Protein AF-X5UMN0-F1 (afdb_monomer_lite)

Secondary structure (DSSP, 8-state):
-EEEEE--SSEEEEEEE-TT-SS-EEEEEESSHHHHHHHHHHHHTT-S--EEEEE--TTTTHHHHHHHHHTT-EEEEEPHHHHHHHHHHHHHHTT-GGGSPTTEEEETTEEEE-

Sequence (114 aa):
MLVAIDIAKVRNEVLIEASAHKRRRRLLVLNTRAEHDHLIEVLQAYGRPVVCAFEATGNYHRPIAWRLAEAGFEVRLVSSLALARTREALQQRHRDPRHYPHGVAFMDGQYLPM

Structure (mmCIF, N/CA/C/O backbone):
data_AF-X5UMN0-F1
#
_entry.id   AF-X5UMN0-F1
#
loop_
_atom_site.group_PDB
_atom_site.id
_atom_site.type_symbol
_at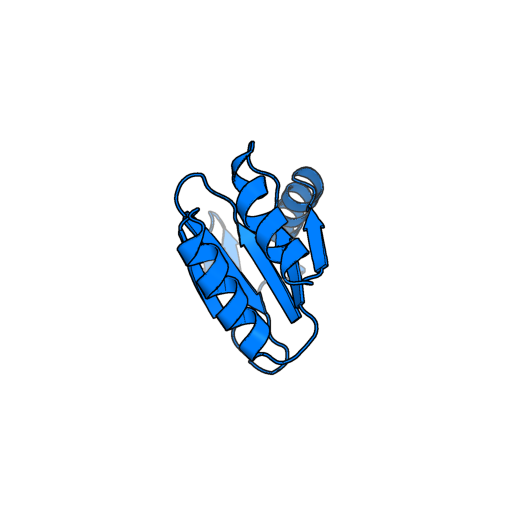om_site.label_atom_id
_atom_site.label_alt_id
_atom_site.label_comp_id
_atom_site.label_asym_id
_atom_site.label_entity_id
_atom_site.label_seq_id
_atom_site.pdbx_PDB_ins_code
_atom_site.Cartn_x
_atom_site.Cartn_y
_atom_site.Cartn_z
_atom_site.occupancy
_atom_site.B_iso_or_equiv
_atom_site.auth_seq_id
_atom_site.auth_comp_id
_atom_site.auth_asym_id
_atom_site.auth_atom_id
_atom_site.pdbx_PDB_model_num
ATOM 1 N N . MET A 1 1 ? -11.573 3.301 7.435 1.00 92.56 1 MET A N 1
ATOM 2 C CA . MET A 1 1 ? -10.731 2.080 7.444 1.00 92.56 1 MET A CA 1
ATOM 3 C C . MET A 1 1 ? -9.359 2.463 6.936 1.00 92.56 1 MET A C 1
ATOM 5 O O . MET A 1 1 ? -9.307 3.277 6.023 1.00 92.56 1 MET A O 1
ATOM 9 N N . LEU A 1 2 ? -8.285 1.934 7.520 1.00 95.56 2 LEU A N 1
ATOM 10 C CA . LEU A 1 2 ? -6.923 2.275 7.101 1.00 95.56 2 LEU A CA 1
ATOM 11 C C . LEU A 1 2 ? -6.303 1.106 6.345 1.00 95.56 2 LEU A C 1
ATOM 13 O O . LEU A 1 2 ? -6.446 -0.048 6.750 1.00 95.56 2 LEU A O 1
ATOM 17 N N . VAL A 1 3 ? -5.613 1.413 5.254 1.00 96.88 3 VAL A N 1
ATOM 18 C CA . VAL A 1 3 ? -4.879 0.440 4.448 1.00 96.88 3 VAL A CA 1
ATOM 19 C C . VAL A 1 3 ? -3.464 0.960 4.275 1.00 96.88 3 VAL A C 1
ATOM 21 O O . VAL A 1 3 ? -3.272 2.051 3.748 1.00 96.88 3 VAL A O 1
ATOM 24 N N . ALA A 1 4 ? -2.478 0.195 4.728 1.00 96.06 4 ALA A N 1
ATOM 25 C CA . ALA A 1 4 ? -1.072 0.478 4.474 1.00 96.06 4 ALA A CA 1
ATOM 26 C C . ALA A 1 4 ? -0.583 -0.412 3.331 1.00 96.06 4 ALA A C 1
ATOM 28 O O . ALA A 1 4 ? -0.861 -1.612 3.334 1.00 96.06 4 ALA A O 1
ATOM 29 N N . ILE A 1 5 ? 0.128 0.169 2.370 1.00 96.38 5 ILE A N 1
ATOM 30 C CA . ILE A 1 5 ? 0.681 -0.557 1.227 1.00 96.38 5 ILE A CA 1
ATOM 31 C C . ILE A 1 5 ? 2.190 -0.332 1.202 1.00 96.38 5 ILE A C 1
ATOM 33 O O . ILE A 1 5 ? 2.652 0.800 1.056 1.00 96.38 5 ILE A O 1
ATOM 37 N N . ASP A 1 6 ? 2.946 -1.414 1.346 1.00 94.38 6 ASP A N 1
ATOM 38 C CA . ASP A 1 6 ? 4.380 -1.426 1.086 1.00 94.38 6 ASP A CA 1
ATOM 39 C C . ASP A 1 6 ? 4.606 -1.701 -0.402 1.00 94.38 6 ASP A C 1
ATOM 41 O O . ASP A 1 6 ? 4.199 -2.742 -0.931 1.00 94.38 6 ASP A O 1
ATOM 45 N N . ILE A 1 7 ? 5.181 -0.720 -1.095 1.00 95.38 7 ILE A N 1
ATOM 46 C CA . ILE A 1 7 ? 5.280 -0.719 -2.552 1.00 95.38 7 ILE A CA 1
ATOM 47 C C . ILE A 1 7 ? 6.563 -1.413 -2.984 1.00 95.38 7 ILE A C 1
ATOM 49 O O . ILE A 1 7 ? 7.665 -0.974 -2.644 1.00 95.38 7 ILE A O 1
ATOM 53 N N . ALA A 1 8 ? 6.427 -2.403 -3.865 1.00 94.38 8 ALA A N 1
ATOM 54 C CA . ALA A 1 8 ? 7.560 -3.001 -4.555 1.00 94.38 8 ALA A CA 1
ATOM 55 C C . ALA A 1 8 ? 7.319 -3.116 -6.063 1.00 94.38 8 ALA A C 1
ATOM 57 O O . ALA A 1 8 ? 6.223 -2.922 -6.588 1.00 94.38 8 ALA A O 1
ATOM 58 N N . LYS A 1 9 ? 8.386 -3.456 -6.791 1.00 95.50 9 LYS A N 1
ATOM 59 C CA . LYS A 1 9 ? 8.336 -3.579 -8.252 1.00 95.50 9 LYS A CA 1
ATOM 60 C C . LYS A 1 9 ? 7.333 -4.636 -8.721 1.00 95.50 9 LYS A C 1
ATOM 62 O O . LYS A 1 9 ? 6.615 -4.393 -9.681 1.00 95.50 9 LYS A O 1
ATOM 67 N N . VAL A 1 10 ? 7.322 -5.804 -8.077 1.00 96.62 10 VAL A N 1
ATOM 68 C CA . VAL A 1 10 ? 6.579 -6.987 -8.553 1.00 96.62 10 VAL A CA 1
ATOM 69 C C . VAL A 1 10 ? 5.308 -7.233 -7.748 1.00 96.62 10 VAL A C 1
ATOM 71 O O . VAL A 1 10 ? 4.277 -7.569 -8.322 1.00 96.62 10 VAL A O 1
ATOM 74 N N . ARG A 1 11 ? 5.377 -7.082 -6.424 1.00 96.75 11 ARG A N 1
ATOM 75 C CA . ARG A 1 11 ? 4.279 -7.379 -5.503 1.00 96.75 11 ARG A CA 1
ATOM 76 C C . ARG A 1 11 ? 4.283 -6.393 -4.347 1.00 96.75 11 ARG A C 1
ATOM 78 O O . ARG A 1 11 ? 5.332 -6.158 -3.760 1.00 96.75 11 ARG A O 1
ATOM 85 N N . ASN A 1 12 ? 3.123 -5.852 -4.035 1.00 96.88 12 ASN A N 1
ATOM 86 C CA . ASN A 1 12 ? 2.908 -4.947 -2.926 1.00 96.88 12 ASN A CA 1
ATOM 87 C C . ASN A 1 12 ? 2.391 -5.744 -1.727 1.00 96.88 12 ASN A C 1
ATOM 89 O O . ASN A 1 12 ? 1.518 -6.606 -1.883 1.00 96.88 12 ASN A O 1
ATOM 93 N N . GLU A 1 13 ? 2.904 -5.453 -0.535 1.00 97.12 13 GLU A N 1
ATOM 94 C CA . GLU A 1 13 ? 2.314 -5.973 0.698 1.00 97.12 13 GLU A CA 1
ATOM 95 C C . GLU A 1 13 ? 1.240 -5.008 1.182 1.00 97.12 13 GLU A C 1
ATOM 97 O O . GLU A 1 13 ? 1.494 -3.826 1.395 1.00 97.12 13 GLU A O 1
ATOM 102 N N . VAL A 1 14 ? 0.024 -5.509 1.367 1.00 97.12 14 VAL A N 1
ATOM 103 C CA . VAL A 1 14 ? -1.122 -4.708 1.793 1.00 97.12 14 VAL A CA 1
ATOM 104 C C . VAL A 1 14 ? -1.553 -5.150 3.181 1.00 97.12 14 VAL A C 1
ATOM 106 O O . VAL A 1 14 ? -1.818 -6.328 3.426 1.00 97.12 14 VAL A O 1
ATOM 109 N N . LEU A 1 15 ? -1.668 -4.192 4.092 1.00 96.50 15 LEU A N 1
ATOM 110 C CA . LEU A 1 15 ? -2.147 -4.385 5.451 1.00 96.50 15 LEU A CA 1
ATOM 111 C C . LEU A 1 15 ? -3.437 -3.593 5.654 1.00 96.50 15 LEU A C 1
ATOM 113 O O . LEU A 1 15 ? -3.441 -2.368 5.589 1.00 96.50 15 LEU A O 1
ATOM 117 N N . ILE A 1 16 ? -4.527 -4.297 5.942 1.00 95.62 16 ILE A N 1
ATOM 118 C CA . ILE A 1 16 ? -5.850 -3.713 6.154 1.00 95.62 16 ILE A CA 1
ATOM 119 C C . ILE A 1 16 ? -6.151 -3.689 7.650 1.00 95.62 16 ILE A C 1
ATOM 121 O O . ILE A 1 16 ? -6.176 -4.731 8.316 1.00 95.62 16 ILE A O 1
ATOM 125 N N . GLU A 1 17 ? -6.426 -2.494 8.165 1.00 93.94 17 GLU A N 1
ATOM 126 C CA . GLU A 1 17 ? -6.890 -2.254 9.524 1.00 93.94 17 GLU A CA 1
ATOM 127 C C . GLU A 1 17 ? -8.358 -1.812 9.518 1.00 93.94 17 GLU A C 1
ATOM 129 O O . GLU A 1 17 ? -8.727 -0.689 9.155 1.00 93.94 17 GLU A O 1
ATOM 134 N N . ALA A 1 18 ? -9.205 -2.747 9.937 1.00 86.94 18 ALA A N 1
ATOM 135 C CA . ALA A 1 18 ? -10.645 -2.617 10.050 1.00 86.94 18 ALA A CA 1
ATOM 136 C C . ALA A 1 18 ? -11.039 -2.559 11.530 1.00 86.94 18 ALA A C 1
ATOM 138 O O . ALA A 1 18 ? -10.798 -3.521 12.250 1.00 86.94 18 ALA A O 1
ATOM 139 N N . SER A 1 19 ? -11.723 -1.497 11.971 1.00 76.06 19 SER A N 1
ATOM 140 C CA . SER A 1 19 ? -12.200 -1.359 13.363 1.00 76.06 19 SER A CA 1
ATOM 141 C C . SER A 1 19 ? -13.098 -2.515 13.825 1.00 76.06 19 SER A C 1
ATOM 143 O O . SER A 1 19 ? -13.158 -2.823 15.009 1.00 76.06 19 SER A O 1
ATOM 145 N N . ALA A 1 20 ? -13.765 -3.186 12.884 1.00 72.62 20 ALA A N 1
ATOM 146 C CA . ALA A 1 20 ? -14.621 -4.339 13.146 1.00 72.62 20 ALA A CA 1
ATOM 147 C C . ALA A 1 20 ? -13.848 -5.630 13.484 1.00 72.62 20 ALA A C 1
ATOM 149 O O . ALA A 1 20 ? -14.466 -6.625 13.860 1.00 72.62 20 ALA A O 1
ATOM 150 N N . HIS A 1 21 ? -12.526 -5.680 13.287 1.00 71.19 21 HIS A N 1
ATOM 151 C CA . HIS A 1 21 ? -11.739 -6.905 13.430 1.00 71.19 21 HIS A CA 1
ATOM 152 C C . HIS A 1 21 ? -10.545 -6.677 14.355 1.00 71.19 21 HIS A C 1
ATOM 154 O O . HIS A 1 21 ? -9.751 -5.765 14.152 1.00 71.19 21 HIS A O 1
ATOM 160 N N . LYS A 1 22 ? -10.365 -7.565 15.342 1.00 69.50 22 LYS A N 1
ATOM 161 C CA . LYS A 1 22 ? -9.220 -7.506 16.269 1.00 69.50 22 LYS A CA 1
ATOM 162 C C . LYS A 1 22 ? -7.865 -7.711 15.582 1.00 69.50 22 LYS A C 1
ATOM 164 O O . LYS A 1 22 ? -6.842 -7.334 16.144 1.00 69.50 22 LYS A O 1
ATOM 169 N N . ARG A 1 23 ? -7.831 -8.328 14.395 1.00 80.75 23 ARG A N 1
ATOM 170 C CA . ARG A 1 23 ? -6.593 -8.647 13.674 1.00 80.75 23 ARG A CA 1
ATOM 171 C C . ARG A 1 23 ? -6.549 -7.936 12.328 1.00 80.75 23 ARG A C 1
ATOM 173 O O . ARG A 1 23 ? -7.509 -7.979 11.563 1.00 80.75 23 ARG A O 1
ATOM 180 N N . ARG A 1 24 ? -5.393 -7.342 12.030 1.00 89.31 24 ARG A N 1
ATOM 181 C CA . ARG A 1 24 ? -5.090 -6.775 10.712 1.00 89.31 24 ARG A CA 1
ATOM 182 C C . ARG A 1 24 ? -5.003 -7.890 9.669 1.00 89.31 24 ARG A C 1
ATOM 184 O O . ARG A 1 24 ? -4.344 -8.904 9.909 1.00 89.31 24 ARG A O 1
ATOM 191 N N . ARG A 1 25 ? -5.640 -7.698 8.514 1.00 93.38 25 ARG A N 1
ATOM 192 C CA . ARG A 1 25 ? -5.579 -8.638 7.383 1.00 93.38 25 ARG A CA 1
ATOM 193 C C . ARG A 1 25 ? -4.401 -8.264 6.486 1.00 93.38 25 ARG A C 1
ATOM 195 O O . ARG A 1 25 ? -4.244 -7.093 6.161 1.00 93.38 25 ARG A O 1
ATOM 202 N N . ARG A 1 26 ? -3.586 -9.246 6.095 1.00 95.56 26 ARG A N 1
ATOM 203 C CA . ARG A 1 26 ? -2.487 -9.070 5.133 1.00 95.56 26 ARG A CA 1
ATOM 204 C C . ARG A 1 26 ? -2.855 -9.683 3.790 1.00 95.56 26 ARG A C 1
ATOM 206 O O . ARG A 1 26 ? -3.457 -10.754 3.771 1.00 95.56 26 ARG A O 1
ATOM 213 N N . LEU A 1 27 ? -2.480 -9.014 2.708 1.00 96.44 27 LEU A N 1
ATOM 214 C CA . LEU A 1 27 ? -2.627 -9.474 1.330 1.00 96.44 27 LEU A CA 1
ATOM 215 C C . LEU A 1 27 ? -1.329 -9.193 0.569 1.00 96.44 27 LEU A C 1
ATOM 217 O O . LEU A 1 27 ? -0.647 -8.208 0.844 1.00 96.44 27 LEU A O 1
ATOM 221 N N . LEU A 1 28 ? -1.012 -10.049 -0.395 1.00 97.81 28 LEU A N 1
ATOM 222 C CA . LEU A 1 28 ? -0.014 -9.770 -1.423 1.00 97.81 28 LEU A CA 1
ATOM 223 C C . LEU A 1 28 ? -0.767 -9.436 -2.704 1.00 97.81 28 LEU A C 1
ATOM 225 O O . LEU A 1 28 ? -1.645 -10.195 -3.095 1.00 97.81 28 LEU A O 1
ATOM 229 N N . VAL A 1 29 ? -0.426 -8.312 -3.325 1.00 98.00 29 VAL A N 1
ATOM 230 C CA . VAL A 1 29 ? -1.080 -7.815 -4.542 1.00 98.00 29 VAL A CA 1
ATOM 231 C C . VAL A 1 29 ? -0.004 -7.632 -5.597 1.00 98.00 29 VAL A C 1
ATOM 233 O O . VAL A 1 29 ? 0.946 -6.883 -5.365 1.00 98.00 29 VAL A O 1
ATOM 236 N N . LEU A 1 30 ? -0.092 -8.317 -6.739 1.00 98.31 30 LEU A N 1
ATOM 237 C CA . LEU A 1 30 ? 0.898 -8.091 -7.800 1.00 98.31 30 LEU A CA 1
ATOM 238 C C . LEU A 1 30 ? 0.765 -6.668 -8.342 1.00 98.31 30 LEU A C 1
ATOM 240 O O . LEU A 1 30 ? -0.322 -6.097 -8.354 1.00 98.31 30 LEU A O 1
ATOM 244 N N . ASN A 1 31 ? 1.868 -6.100 -8.824 1.00 96.75 31 ASN A N 1
ATOM 245 C CA . ASN A 1 31 ? 1.864 -4.769 -9.427 1.00 96.75 31 ASN A CA 1
ATOM 246 C C . ASN A 1 31 ? 1.348 -4.826 -10.876 1.00 96.75 31 ASN A C 1
ATOM 248 O O . ASN A 1 31 ? 2.052 -4.503 -11.835 1.00 96.75 31 ASN A O 1
ATOM 252 N N . THR A 1 32 ? 0.124 -5.324 -11.036 1.00 98.06 32 THR A N 1
ATOM 253 C CA . THR A 1 32 ? -0.583 -5.481 -12.305 1.00 98.06 32 THR A CA 1
ATOM 254 C C . THR A 1 32 ? -1.988 -4.912 -12.165 1.00 98.06 32 THR A C 1
ATOM 256 O O . THR A 1 32 ? -2.552 -4.848 -11.075 1.00 98.06 32 THR A O 1
ATOM 259 N N . ARG A 1 33 ? -2.583 -4.495 -13.285 1.00 97.69 33 ARG A N 1
ATOM 260 C CA . ARG A 1 33 ? -3.928 -3.908 -13.281 1.00 97.69 33 ARG A CA 1
ATOM 261 C C . ARG A 1 33 ? -4.977 -4.853 -12.690 1.00 97.69 33 ARG A C 1
ATOM 263 O O . ARG A 1 33 ? -5.730 -4.422 -11.832 1.00 97.69 33 ARG A O 1
ATOM 270 N N . ALA A 1 34 ? -4.987 -6.117 -13.114 1.00 98.31 34 ALA A N 1
ATOM 271 C CA . ALA A 1 34 ? -5.969 -7.098 -12.651 1.00 98.31 34 ALA A CA 1
ATOM 272 C C . ALA A 1 34 ? -5.939 -7.268 -11.123 1.00 98.31 34 ALA A C 1
ATOM 274 O O . ALA A 1 34 ? -6.976 -7.255 -10.471 1.00 98.31 34 ALA A O 1
ATOM 275 N N . GLU A 1 35 ? -4.746 -7.327 -10.534 1.00 98.50 35 GLU A N 1
ATOM 276 C CA . GLU A 1 35 ? -4.599 -7.458 -9.082 1.00 98.50 35 GLU A CA 1
ATOM 277 C C . GLU A 1 35 ? -4.967 -6.169 -8.334 1.00 98.50 35 GLU A C 1
ATOM 279 O O . GLU A 1 35 ? -5.516 -6.225 -7.234 1.00 98.50 35 GLU A O 1
ATOM 284 N N . HIS A 1 36 ? -4.737 -4.994 -8.929 1.00 98.44 36 HIS A N 1
ATOM 285 C CA . HIS A 1 36 ? -5.251 -3.738 -8.376 1.00 98.44 36 HIS A CA 1
ATOM 286 C C . HIS A 1 36 ? -6.785 -3.692 -8.400 1.00 98.44 36 HIS A C 1
ATOM 288 O O . HIS A 1 36 ? -7.389 -3.211 -7.443 1.00 98.44 36 HIS A O 1
ATOM 294 N N . ASP A 1 37 ?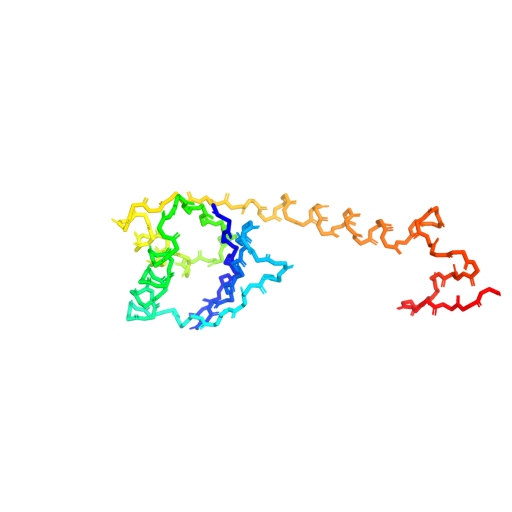 -7.406 -4.213 -9.459 1.00 98.50 37 ASP A N 1
ATOM 295 C CA . ASP A 1 37 ? -8.862 -4.285 -9.602 1.00 98.50 37 ASP A CA 1
ATOM 296 C C . ASP A 1 37 ? -9.459 -5.225 -8.539 1.00 98.50 37 ASP A C 1
ATOM 298 O O . ASP A 1 37 ? -10.373 -4.832 -7.815 1.00 98.50 37 ASP A O 1
ATOM 302 N N . HIS A 1 38 ? -8.852 -6.395 -8.323 1.00 98.38 38 HIS A N 1
ATOM 303 C CA . HIS A 1 38 ? -9.232 -7.298 -7.231 1.00 98.38 38 HIS A CA 1
ATOM 304 C C . HIS A 1 38 ? -9.042 -6.681 -5.841 1.00 98.38 38 HIS A C 1
ATOM 306 O O . HIS A 1 38 ? -9.879 -6.861 -4.953 1.00 98.38 38 HIS A O 1
ATOM 312 N N . LEU A 1 39 ? -7.967 -5.917 -5.623 1.00 98.31 39 LEU A N 1
ATOM 313 C CA . LEU A 1 39 ? -7.800 -5.181 -4.371 1.00 98.31 39 LEU A CA 1
ATOM 314 C C . LEU A 1 39 ? -8.944 -4.177 -4.166 1.00 98.31 39 LEU A C 1
ATOM 316 O O . LEU A 1 39 ? -9.472 -4.086 -3.058 1.00 98.31 39 LEU A O 1
ATOM 320 N N . ILE A 1 40 ? -9.348 -3.445 -5.208 1.00 98.44 40 ILE A N 1
ATOM 321 C CA . ILE A 1 40 ? -10.466 -2.493 -5.143 1.00 98.44 40 ILE A CA 1
ATOM 322 C C . ILE A 1 40 ? -11.759 -3.205 -4.735 1.00 98.44 40 ILE A C 1
ATOM 324 O O . ILE A 1 40 ? -12.416 -2.745 -3.802 1.00 98.44 40 ILE A O 1
ATOM 328 N N . GLU A 1 41 ? -12.084 -4.341 -5.356 1.00 98.31 41 GLU A N 1
ATOM 329 C CA . GLU A 1 41 ? -13.267 -5.150 -5.017 1.00 98.31 41 GLU A CA 1
ATOM 330 C C . GLU A 1 41 ? -13.268 -5.550 -3.533 1.00 98.31 41 GLU A C 1
ATOM 332 O O . GLU A 1 41 ? -14.255 -5.355 -2.816 1.00 98.31 41 GLU A O 1
ATOM 337 N N . VAL A 1 42 ? -12.127 -6.038 -3.032 1.00 96.62 42 VAL A N 1
ATOM 338 C CA . VAL A 1 42 ? -11.960 -6.404 -1.617 1.00 96.62 42 VAL A CA 1
ATOM 339 C C . VAL A 1 42 ? -12.176 -5.204 -0.694 1.00 96.62 42 VAL A C 1
ATOM 341 O O . VAL A 1 42 ? -12.788 -5.344 0.367 1.00 96.62 42 VAL A O 1
ATOM 344 N N . LEU A 1 43 ? -11.663 -4.028 -1.061 1.00 96.81 43 LEU A N 1
ATOM 345 C CA . LEU A 1 43 ? -11.795 -2.817 -0.253 1.00 96.81 43 LEU A CA 1
ATOM 346 C C . LEU A 1 43 ? -13.226 -2.261 -0.274 1.00 96.81 43 LEU A C 1
ATOM 348 O O . LEU A 1 43 ? -13.724 -1.850 0.776 1.00 96.81 43 LEU A O 1
ATOM 352 N N . GLN A 1 44 ? -13.908 -2.302 -1.420 1.00 96.50 44 GLN A N 1
ATOM 353 C CA . GLN A 1 44 ? -15.304 -1.875 -1.567 1.00 96.50 44 GLN A CA 1
ATOM 354 C C . GLN A 1 44 ? -16.266 -2.755 -0.765 1.00 96.50 44 GLN A C 1
ATOM 356 O O . GLN A 1 44 ? -17.206 -2.234 -0.163 1.00 96.50 44 GLN A O 1
ATOM 361 N N . ALA A 1 45 ? -15.995 -4.060 -0.664 1.00 95.12 45 ALA A N 1
ATOM 362 C CA . ALA A 1 45 ? -16.811 -4.997 0.111 1.00 95.12 45 ALA A CA 1
ATOM 363 C C . ALA A 1 45 ? -16.918 -4.639 1.608 1.00 95.12 45 ALA A C 1
ATOM 365 O O . 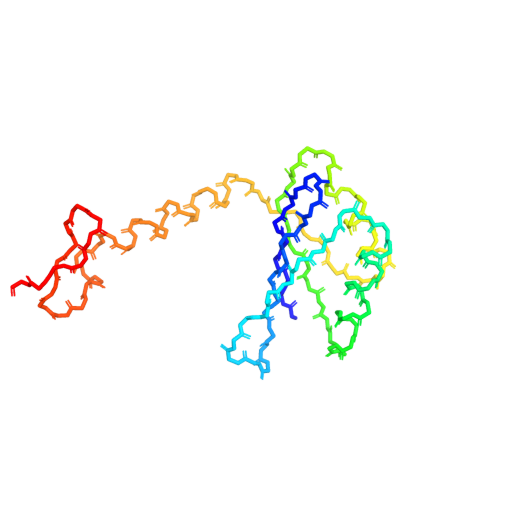ALA A 1 45 ? -17.834 -5.093 2.292 1.00 95.12 45 ALA A O 1
ATOM 366 N N . TYR A 1 46 ? -16.020 -3.800 2.137 1.00 92.00 46 TYR A N 1
ATOM 367 C CA . TYR A 1 46 ? -16.133 -3.296 3.507 1.00 92.00 46 TYR A CA 1
ATOM 368 C C . TYR A 1 46 ? -17.221 -2.226 3.695 1.00 92.00 46 TYR A C 1
ATOM 370 O O . TYR A 1 46 ? -17.524 -1.902 4.846 1.00 92.00 46 TYR A O 1
ATOM 378 N N . GLY A 1 47 ? -17.776 -1.657 2.617 1.00 92.31 47 GLY A N 1
ATOM 379 C CA . GLY A 1 47 ? -18.928 -0.748 2.664 1.00 92.31 47 GLY A CA 1
ATOM 380 C C . GLY A 1 47 ? -18.709 0.531 3.479 1.00 92.31 47 GLY A C 1
ATOM 381 O O . GLY A 1 47 ? -19.646 1.048 4.081 1.00 92.31 47 GLY A O 1
ATOM 382 N N . ARG A 1 48 ? -17.468 1.022 3.573 1.00 91.19 48 ARG A N 1
ATOM 383 C CA . ARG A 1 48 ? -17.102 2.183 4.402 1.00 91.19 48 ARG A CA 1
ATOM 384 C C . ARG A 1 48 ? -15.936 2.966 3.802 1.00 91.19 48 ARG A C 1
ATOM 386 O O . ARG A 1 48 ? -15.159 2.377 3.055 1.00 91.19 48 ARG A O 1
ATOM 393 N N . PRO A 1 49 ? -15.734 4.237 4.197 1.00 94.50 49 PRO A N 1
ATOM 394 C CA . PRO A 1 49 ? -14.597 5.026 3.735 1.00 94.50 49 PRO A CA 1
ATOM 395 C C . PRO A 1 49 ? -13.251 4.342 4.013 1.00 94.50 49 PRO A C 1
ATOM 397 O O . PRO A 1 49 ? -12.993 3.855 5.128 1.00 94.50 49 PRO A O 1
ATOM 400 N N . VAL A 1 50 ? -12.387 4.327 2.999 1.00 96.56 50 VAL A N 1
ATOM 401 C CA . VAL A 1 50 ? -11.054 3.716 3.037 1.00 96.56 50 VAL A CA 1
ATOM 402 C C . VAL A 1 50 ? -10.006 4.776 2.734 1.00 96.56 50 VAL A C 1
ATOM 404 O O . VAL A 1 50 ? -10.114 5.489 1.739 1.00 96.56 50 VAL A O 1
ATOM 407 N N . VAL A 1 51 ? -8.992 4.847 3.596 1.00 97.81 51 VAL A N 1
ATOM 408 C CA . VAL A 1 51 ? -7.797 5.664 3.389 1.00 97.81 51 VAL A CA 1
ATOM 409 C C . VAL A 1 51 ? -6.625 4.726 3.138 1.00 97.81 51 VAL A C 1
ATOM 411 O O . VAL A 1 51 ? -6.253 3.939 4.015 1.00 97.81 51 VAL A O 1
ATOM 414 N N . CYS A 1 52 ? -6.061 4.808 1.940 1.00 97.88 52 CYS A N 1
ATOM 415 C CA . CYS A 1 52 ? -4.909 4.041 1.496 1.00 97.88 52 CYS A CA 1
ATOM 416 C C . CYS A 1 52 ? -3.648 4.896 1.625 1.00 97.88 52 CYS A C 1
ATOM 418 O O . CYS A 1 52 ? -3.558 5.974 1.040 1.00 97.88 52 CYS A O 1
ATOM 420 N N . ALA A 1 53 ? -2.666 4.412 2.376 1.00 96.44 53 ALA A N 1
ATOM 421 C CA . ALA A 1 53 ? -1.414 5.101 2.634 1.00 96.44 53 ALA A CA 1
ATOM 422 C C . ALA A 1 53 ? -0.223 4.260 2.165 1.00 96.44 53 ALA A C 1
ATOM 424 O O . ALA A 1 53 ? -0.158 3.062 2.450 1.00 96.44 53 ALA A O 1
ATOM 425 N N . PHE A 1 54 ? 0.729 4.883 1.472 1.00 95.12 54 PHE A N 1
ATOM 426 C CA . PHE A 1 54 ? 1.951 4.214 1.020 1.00 95.12 54 PHE A CA 1
ATOM 427 C C . PHE A 1 54 ? 3.149 5.148 0.950 1.00 95.12 54 PHE A C 1
ATOM 429 O O . PHE A 1 54 ? 3.017 6.354 0.739 1.00 95.12 54 PHE A O 1
ATOM 436 N N . GLU A 1 55 ? 4.331 4.563 1.098 1.00 89.75 55 GLU A N 1
ATOM 437 C CA . GLU A 1 55 ? 5.595 5.216 0.779 1.00 89.75 55 GLU A CA 1
ATOM 438 C C . GLU A 1 55 ? 5.843 5.142 -0.737 1.00 89.75 55 GLU A C 1
ATOM 440 O O . GLU A 1 55 ? 5.588 4.121 -1.382 1.00 89.75 55 GLU A O 1
ATOM 445 N N . ALA A 1 56 ? 6.322 6.233 -1.336 1.00 86.38 56 ALA A N 1
ATOM 446 C CA . ALA A 1 56 ? 6.670 6.235 -2.751 1.00 86.38 56 ALA A CA 1
ATOM 447 C C . ALA A 1 56 ? 7.995 5.489 -2.985 1.00 86.38 56 ALA A C 1
ATOM 449 O O . ALA A 1 56 ? 9.061 6.005 -2.663 1.00 86.38 56 ALA A O 1
ATOM 450 N N . THR A 1 57 ? 7.939 4.326 -3.641 1.00 87.50 57 THR A N 1
ATOM 451 C CA . THR A 1 57 ? 9.139 3.591 -4.082 1.00 87.50 57 THR A CA 1
ATOM 452 C C . THR A 1 57 ? 9.293 3.699 -5.599 1.00 87.50 57 THR A C 1
ATOM 454 O O . THR A 1 57 ? 8.533 3.095 -6.365 1.00 87.50 57 THR A O 1
ATOM 457 N N . GLY A 1 58 ? 10.267 4.497 -6.055 1.00 88.31 58 GLY A N 1
ATOM 458 C CA . GLY A 1 58 ? 10.471 4.800 -7.478 1.00 88.31 58 GLY A CA 1
ATOM 459 C C . GLY A 1 58 ? 9.176 5.274 -8.149 1.00 88.31 58 GLY A C 1
ATOM 460 O O . GLY A 1 58 ? 8.422 6.047 -7.568 1.00 88.31 58 GLY A O 1
ATOM 461 N N . ASN A 1 59 ? 8.875 4.765 -9.347 1.00 93.31 59 ASN A N 1
ATOM 462 C CA . ASN A 1 59 ? 7.599 5.020 -10.033 1.00 93.31 59 ASN A CA 1
ATOM 463 C C . ASN A 1 59 ? 6.572 3.883 -9.868 1.00 93.31 59 ASN A C 1
ATOM 465 O O . ASN A 1 59 ? 5.483 3.961 -10.435 1.00 93.31 59 ASN A O 1
ATOM 469 N N . TYR A 1 60 ? 6.887 2.841 -9.091 1.00 95.38 60 TYR A N 1
ATOM 470 C CA . TYR A 1 60 ? 6.075 1.619 -8.999 1.00 95.38 60 TYR A CA 1
ATOM 471 C C . TYR A 1 60 ? 4.744 1.811 -8.270 1.00 95.38 60 TYR A C 1
ATOM 473 O O . TYR A 1 60 ? 3.831 1.016 -8.460 1.00 95.38 60 TYR A O 1
ATOM 481 N N . HIS A 1 61 ? 4.620 2.872 -7.474 1.00 95.25 61 HIS A N 1
ATOM 482 C CA . HIS A 1 61 ? 3.392 3.217 -6.762 1.00 95.25 61 HIS A CA 1
ATOM 483 C C . HIS A 1 61 ? 2.334 3.854 -7.674 1.00 95.25 61 HIS A C 1
ATOM 485 O O . HIS A 1 61 ? 1.151 3.809 -7.355 1.00 95.25 61 HIS A O 1
ATOM 491 N N . ARG A 1 62 ? 2.730 4.461 -8.805 1.00 95.81 62 ARG A N 1
ATOM 492 C CA . ARG A 1 62 ? 1.815 5.255 -9.644 1.00 95.81 62 ARG A CA 1
ATOM 493 C C . ARG A 1 62 ? 0.606 4.458 -10.151 1.00 95.81 62 ARG A C 1
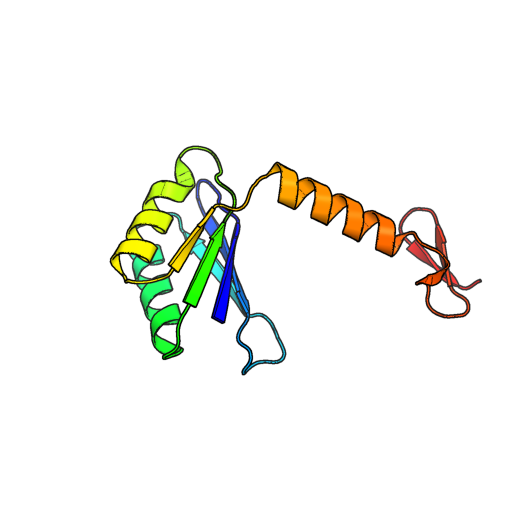ATOM 495 O O . ARG A 1 62 ? -0.497 4.988 -10.043 1.00 95.81 62 ARG A O 1
ATOM 502 N N . PRO A 1 63 ? 0.752 3.215 -10.662 1.00 96.56 63 PRO A N 1
ATOM 503 C CA . PRO A 1 63 ? -0.388 2.469 -11.188 1.00 96.56 63 PRO A CA 1
ATOM 504 C C . PRO A 1 63 ? -1.431 2.145 -10.114 1.00 96.56 63 PRO A C 1
ATOM 506 O O . PRO A 1 63 ? -2.616 2.386 -10.327 1.00 96.56 63 PRO A O 1
ATOM 509 N N . ILE A 1 64 ? -1.003 1.647 -8.948 1.00 97.25 64 ILE A N 1
ATOM 510 C CA . ILE A 1 64 ? -1.924 1.326 -7.849 1.00 97.25 64 ILE A CA 1
ATOM 511 C C . ILE A 1 64 ? -2.528 2.594 -7.234 1.00 97.25 64 ILE A C 1
ATOM 513 O O . ILE A 1 64 ? -3.723 2.628 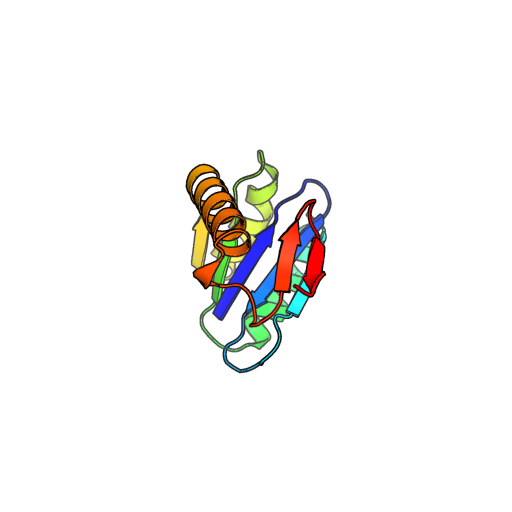-6.963 1.00 97.25 64 ILE A O 1
ATOM 517 N N . ALA A 1 65 ? -1.741 3.666 -7.089 1.00 97.38 65 ALA A N 1
ATOM 518 C CA . ALA A 1 65 ? -2.215 4.959 -6.600 1.00 97.38 65 ALA A CA 1
ATOM 519 C C . ALA A 1 65 ? -3.333 5.525 -7.482 1.00 97.38 65 ALA A C 1
ATOM 521 O O . ALA A 1 65 ? -4.373 5.937 -6.972 1.00 97.38 65 ALA A O 1
ATOM 522 N N . TRP A 1 66 ? -3.121 5.513 -8.801 1.00 97.56 66 TRP A N 1
ATOM 523 C CA . TRP A 1 66 ? -4.100 5.997 -9.766 1.00 97.56 66 TRP A CA 1
ATOM 524 C C . TRP A 1 66 ? -5.376 5.154 -9.741 1.00 97.56 66 TRP A C 1
ATOM 526 O O . TRP A 1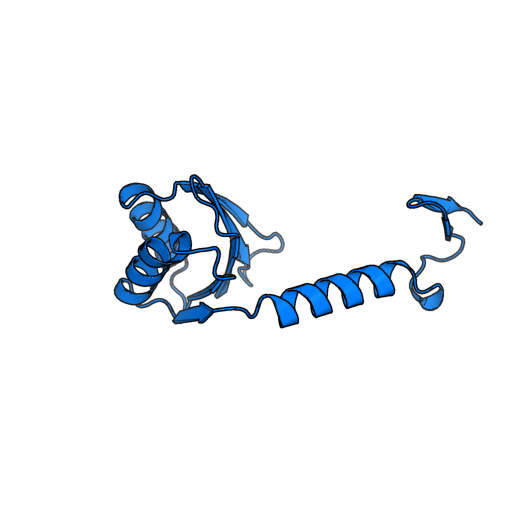 66 ? -6.458 5.718 -9.627 1.00 97.56 66 TRP A O 1
ATOM 536 N N . ARG A 1 67 ? -5.259 3.817 -9.748 1.00 98.06 67 ARG A N 1
ATOM 537 C CA . ARG A 1 67 ? -6.421 2.913 -9.677 1.00 98.06 67 ARG A CA 1
ATOM 538 C C . ARG A 1 67 ? -7.238 3.110 -8.400 1.00 98.06 67 ARG A C 1
ATOM 540 O O . ARG A 1 67 ? -8.462 3.159 -8.464 1.00 98.06 67 ARG A O 1
ATOM 547 N N . LEU A 1 68 ? -6.576 3.251 -7.251 1.00 98.25 68 LEU A N 1
ATOM 548 C CA . LEU A 1 68 ? -7.254 3.482 -5.974 1.00 98.25 68 LEU A CA 1
ATOM 549 C C . LEU A 1 68 ? -7.967 4.841 -5.943 1.00 98.25 68 LEU A C 1
ATOM 551 O O . LEU A 1 68 ? -9.111 4.911 -5.499 1.00 98.25 68 LEU A O 1
ATOM 555 N N . ALA A 1 69 ? -7.319 5.900 -6.436 1.00 97.88 69 ALA A N 1
ATOM 556 C CA . ALA A 1 69 ? -7.920 7.229 -6.509 1.00 97.88 69 ALA A CA 1
ATOM 557 C C . ALA A 1 69 ? -9.106 7.271 -7.487 1.00 97.88 69 ALA A C 1
ATOM 559 O O . ALA A 1 69 ? -10.148 7.834 -7.165 1.00 97.88 69 ALA A O 1
ATOM 560 N N . GLU A 1 70 ? -8.980 6.631 -8.653 1.00 98.31 70 GLU A N 1
ATOM 561 C CA . GLU A 1 70 ? -10.058 6.512 -9.642 1.00 98.31 70 GLU A CA 1
ATOM 562 C C . GLU A 1 70 ? -11.263 5.736 -9.086 1.00 98.31 70 GLU A C 1
ATOM 564 O O . GLU A 1 70 ? -12.406 6.096 -9.349 1.00 98.31 70 GLU A O 1
ATOM 569 N N . ALA A 1 71 ? -11.024 4.719 -8.252 1.00 97.94 71 ALA A N 1
ATOM 570 C CA . ALA A 1 71 ? -12.073 3.987 -7.540 1.00 97.94 71 ALA A CA 1
ATOM 571 C C . ALA A 1 71 ? -12.723 4.781 -6.385 1.00 97.94 71 ALA A C 1
ATOM 573 O O . ALA A 1 71 ? -13.606 4.255 -5.705 1.00 97.94 71 ALA A O 1
ATOM 574 N N . GLY A 1 72 ? -12.300 6.029 -6.151 1.00 97.94 72 GLY A N 1
ATOM 575 C CA . GLY A 1 72 ? -12.863 6.923 -5.139 1.00 97.94 72 GLY A CA 1
ATOM 576 C C . GLY A 1 72 ? -12.281 6.749 -3.735 1.00 97.94 72 GLY A C 1
ATOM 577 O O . GLY A 1 72 ? -12.839 7.285 -2.777 1.00 97.94 72 GLY A O 1
ATOM 578 N N . PHE A 1 73 ? -11.178 6.012 -3.579 1.00 98.25 73 PHE A N 1
ATOM 579 C CA . PHE A 1 73 ? -10.502 5.910 -2.288 1.00 98.25 73 PHE A CA 1
ATOM 580 C C . PHE A 1 73 ? -9.645 7.138 -2.004 1.00 98.25 73 PHE A C 1
ATOM 582 O O . PHE A 1 73 ? -9.023 7.718 -2.895 1.00 98.25 73 PHE A O 1
ATOM 589 N N . GLU A 1 74 ? -9.545 7.497 -0.725 1.00 98.12 74 GLU A N 1
ATOM 590 C CA . GLU A 1 74 ? -8.592 8.510 -0.301 1.00 98.12 74 GLU A CA 1
ATOM 591 C C . GLU A 1 74 ? -7.179 7.922 -0.346 1.00 98.12 74 GLU A C 1
ATOM 593 O O . GLU A 1 74 ? -6.900 6.896 0.278 1.00 98.12 74 GLU A O 1
ATOM 598 N N . VAL A 1 75 ? -6.277 8.575 -1.077 1.00 97.81 75 VAL A N 1
ATOM 599 C CA . VAL A 1 75 ? -4.899 8.119 -1.271 1.00 97.81 75 VAL A CA 1
ATOM 600 C C . VAL A 1 75 ? -3.927 9.117 -0.649 1.00 97.81 75 VAL A C 1
ATOM 602 O O . VAL A 1 75 ? -3.950 10.302 -0.976 1.00 97.81 75 VAL A O 1
ATOM 605 N N . ARG A 1 76 ? -3.044 8.637 0.233 1.00 96.56 76 ARG A N 1
ATOM 606 C CA . ARG A 1 76 ? -2.030 9.456 0.903 1.00 96.56 76 ARG A CA 1
ATOM 607 C C . ARG A 1 76 ? -0.622 8.916 0.691 1.00 96.56 76 ARG A C 1
ATOM 609 O O . ARG A 1 76 ? -0.327 7.759 0.983 1.00 96.56 76 ARG A O 1
ATOM 616 N N . LEU A 1 77 ? 0.269 9.805 0.268 1.00 93.12 77 LEU A N 1
ATOM 617 C CA . LEU A 1 77 ? 1.704 9.555 0.296 1.00 93.12 77 LEU A CA 1
ATOM 618 C C . LEU A 1 77 ? 2.241 9.750 1.714 1.00 93.12 77 LEU A C 1
ATOM 620 O O . LEU A 1 77 ? 2.005 10.779 2.348 1.00 93.12 77 LEU A O 1
ATOM 624 N N . VAL A 1 78 ? 2.985 8.763 2.198 1.00 91.56 78 VAL A N 1
ATOM 625 C CA . VAL A 1 78 ? 3.675 8.806 3.485 1.00 91.56 78 VAL A CA 1
ATOM 626 C C . VAL A 1 78 ? 5.132 9.170 3.242 1.00 91.56 78 VAL A C 1
ATOM 628 O O . VAL A 1 78 ? 5.807 8.571 2.408 1.00 91.56 78 VAL A O 1
ATOM 631 N N . SER A 1 79 ? 5.624 10.162 3.983 1.00 87.75 79 SER A N 1
ATOM 632 C CA . SER A 1 79 ? 7.028 10.565 3.927 1.00 87.75 79 SER A CA 1
ATOM 633 C C . SER A 1 79 ? 7.936 9.444 4.435 1.00 87.75 79 SER A C 1
ATOM 635 O O . SER A 1 79 ? 7.807 9.017 5.585 1.00 87.75 79 SER A O 1
ATOM 637 N N . SER A 1 80 ? 8.908 9.040 3.613 1.00 83.88 80 SER A N 1
ATOM 638 C CA . SER A 1 80 ? 9.979 8.107 3.984 1.00 83.88 80 SER A CA 1
ATOM 639 C C . SER A 1 80 ? 10.708 8.541 5.255 1.00 83.88 80 SER A C 1
ATOM 641 O O . SER A 1 80 ? 10.987 7.726 6.130 1.00 83.88 80 SER A O 1
ATOM 643 N N . LEU A 1 81 ? 10.963 9.847 5.406 1.00 86.94 81 LEU A N 1
ATOM 644 C CA . LEU A 1 81 ? 11.625 10.397 6.589 1.00 86.94 81 LEU A CA 1
ATOM 645 C C . LEU A 1 81 ? 10.751 10.256 7.842 1.00 86.94 81 LEU A C 1
ATOM 647 O O . LEU A 1 81 ? 11.244 9.864 8.899 1.00 86.94 81 LEU A O 1
ATOM 651 N N . ALA A 1 82 ? 9.456 10.568 7.740 1.00 86.31 82 ALA A N 1
ATOM 652 C CA . ALA A 1 82 ? 8.529 10.420 8.861 1.00 86.31 82 ALA A CA 1
ATOM 653 C C . ALA A 1 82 ? 8.384 8.949 9.277 1.00 86.31 82 ALA A C 1
ATOM 655 O O . ALA A 1 82 ? 8.358 8.638 10.471 1.00 86.31 82 ALA A O 1
ATOM 656 N N . LEU A 1 83 ? 8.350 8.041 8.299 1.00 84.50 83 LEU A N 1
ATOM 657 C CA . LEU A 1 83 ? 8.334 6.605 8.540 1.00 84.50 83 LEU A CA 1
ATOM 658 C C . LEU A 1 83 ? 9.627 6.131 9.216 1.00 84.50 83 LEU A C 1
ATOM 660 O O . LEU A 1 83 ? 9.550 5.418 10.214 1.00 84.50 83 LEU A O 1
ATOM 664 N N . ALA A 1 84 ? 10.796 6.559 8.730 1.00 86.19 84 ALA A N 1
ATOM 665 C CA . ALA A 1 84 ? 12.093 6.232 9.323 1.00 86.19 84 ALA A CA 1
ATOM 666 C C . ALA A 1 84 ? 12.178 6.693 10.786 1.00 86.19 84 ALA A C 1
ATOM 668 O O . ALA A 1 84 ? 12.461 5.885 11.667 1.00 86.19 84 ALA A O 1
ATOM 669 N N . ARG A 1 85 ? 11.798 7.945 11.072 1.00 87.50 85 ARG A N 1
ATOM 670 C CA . ARG A 1 85 ? 11.747 8.481 12.444 1.00 87.50 85 ARG A CA 1
ATOM 671 C C . ARG A 1 85 ? 10.777 7.714 13.339 1.00 87.50 85 ARG A C 1
ATOM 673 O O . ARG A 1 85 ? 11.063 7.474 14.507 1.00 87.50 85 ARG A O 1
ATOM 680 N N . THR A 1 86 ? 9.634 7.298 12.796 1.00 85.25 86 THR A N 1
ATOM 681 C CA . THR A 1 86 ? 8.665 6.482 13.541 1.00 85.25 86 THR A CA 1
ATOM 682 C C . THR A 1 86 ? 9.237 5.097 13.845 1.00 85.25 86 THR A C 1
ATOM 684 O O . THR A 1 86 ? 9.093 4.617 14.967 1.00 85.25 86 THR A O 1
ATOM 687 N N . ARG A 1 87 ? 9.929 4.464 12.887 1.00 84.75 87 ARG A N 1
ATOM 688 C CA . ARG A 1 87 ? 10.620 3.180 13.089 1.00 84.75 87 ARG A CA 1
ATOM 689 C C . ARG A 1 87 ? 11.711 3.298 14.154 1.00 84.75 87 ARG A C 1
ATOM 691 O O . ARG A 1 87 ? 11.761 2.457 15.046 1.00 84.75 87 ARG A O 1
ATOM 698 N N . GLU A 1 88 ? 12.524 4.352 14.113 1.00 83.81 88 GLU A N 1
ATOM 699 C CA . GLU A 1 88 ? 13.541 4.637 15.134 1.00 83.81 88 GLU A CA 1
ATOM 700 C C . GLU A 1 88 ? 12.918 4.830 16.519 1.00 83.81 88 GLU A C 1
ATOM 702 O O . GLU A 1 88 ? 13.349 4.194 17.479 1.00 83.81 88 GLU A O 1
ATOM 707 N N . ALA A 1 89 ? 11.866 5.645 16.626 1.00 81.06 89 ALA A N 1
ATOM 708 C CA . ALA A 1 89 ? 11.170 5.870 17.889 1.00 81.06 89 ALA A CA 1
ATOM 709 C C . ALA A 1 89 ? 10.564 4.570 18.446 1.00 81.06 89 ALA A C 1
ATOM 711 O O . ALA A 1 89 ? 10.677 4.295 19.639 1.00 81.06 89 ALA A O 1
ATOM 712 N N . LEU A 1 90 ? 9.958 3.732 17.599 1.00 79.19 90 LEU A N 1
ATOM 713 C CA . LEU A 1 90 ? 9.455 2.414 18.003 1.00 79.19 90 LEU A CA 1
ATOM 714 C C . LEU A 1 90 ? 10.594 1.496 18.470 1.00 79.19 90 LEU A C 1
ATOM 716 O O . LEU A 1 90 ? 10.474 0.864 19.518 1.00 79.19 90 LEU A O 1
ATOM 720 N N . GLN A 1 91 ? 11.716 1.470 17.749 1.00 76.06 91 GLN A N 1
ATOM 721 C CA . GLN A 1 91 ? 12.893 0.689 18.127 1.00 76.06 91 GLN A CA 1
ATOM 722 C C . GLN A 1 91 ? 13.485 1.144 19.471 1.00 76.06 91 GLN A C 1
ATOM 724 O O . GLN A 1 91 ? 13.908 0.306 20.267 1.00 76.06 91 GLN A O 1
ATOM 729 N N . GLN A 1 92 ? 13.502 2.451 19.739 1.00 72.75 92 GLN A N 1
ATOM 730 C CA . GLN A 1 92 ? 13.947 3.017 21.015 1.00 72.75 92 GLN A CA 1
ATOM 731 C C . GLN A 1 92 ? 12.988 2.668 22.156 1.00 72.75 92 GLN A C 1
ATOM 733 O O . GLN A 1 92 ? 13.443 2.285 23.228 1.00 72.75 92 GLN A O 1
ATOM 738 N N . ARG A 1 93 ? 11.667 2.710 21.927 1.00 61.81 93 ARG A N 1
ATOM 739 C CA . ARG A 1 93 ? 10.667 2.291 22.927 1.00 61.81 93 ARG A CA 1
ATOM 740 C C . ARG A 1 93 ? 10.849 0.839 23.362 1.00 61.81 93 ARG A C 1
ATOM 742 O O . ARG A 1 93 ? 10.714 0.550 24.544 1.00 61.81 93 ARG A O 1
ATOM 749 N N . HIS A 1 94 ? 11.205 -0.054 22.438 1.00 61.53 94 HIS A N 1
ATOM 750 C CA . HIS A 1 94 ? 11.534 -1.448 22.761 1.00 61.53 94 HIS A CA 1
ATOM 751 C C . HIS A 1 94 ? 12.798 -1.611 23.619 1.00 61.53 94 HIS A C 1
ATOM 753 O O . HIS A 1 94 ? 12.996 -2.693 24.157 1.00 61.53 94 HIS A O 1
ATOM 759 N N . ARG A 1 95 ? 13.642 -0.578 23.746 1.00 63.75 95 ARG A N 1
ATOM 760 C CA . ARG A 1 95 ? 14.894 -0.580 24.523 1.00 63.75 95 ARG A CA 1
ATOM 761 C C . ARG A 1 95 ? 14.836 0.290 25.787 1.00 63.75 95 ARG A C 1
ATOM 763 O O . ARG A 1 95 ? 15.851 0.437 26.462 1.00 63.75 95 ARG A O 1
ATOM 770 N N . ASP A 1 96 ? 13.692 0.905 26.095 1.00 69.38 96 ASP A N 1
ATOM 771 C CA . ASP A 1 96 ? 13.521 1.711 27.308 1.00 69.38 96 ASP A CA 1
ATOM 772 C C . ASP A 1 96 ? 13.207 0.791 28.503 1.00 69.38 96 ASP A C 1
ATOM 774 O O . ASP A 1 96 ? 12.149 0.152 28.499 1.00 69.38 96 ASP A O 1
ATOM 778 N N . PRO A 1 97 ? 14.060 0.750 29.549 1.00 68.31 97 PRO A N 1
ATOM 779 C CA . PRO A 1 97 ? 13.865 -0.121 30.705 1.00 68.31 97 PRO A CA 1
ATOM 780 C C . PRO A 1 97 ? 12.541 0.052 31.439 1.00 68.31 97 PRO A C 1
ATOM 782 O O . PRO A 1 97 ? 12.051 -0.888 32.059 1.00 68.31 97 PRO A O 1
ATOM 785 N N . ARG A 1 98 ? 11.922 1.232 31.336 1.00 70.44 98 ARG A N 1
ATOM 786 C CA . ARG A 1 98 ? 10.621 1.521 31.956 1.00 70.44 98 ARG A CA 1
ATOM 787 C C . ARG A 1 98 ? 9.457 0.791 31.283 1.00 70.44 98 ARG A C 1
ATOM 789 O O . ARG A 1 98 ? 8.368 0.755 31.844 1.00 70.44 98 ARG A O 1
ATOM 796 N N . HIS A 1 99 ? 9.672 0.246 30.086 1.00 69.25 99 HIS A N 1
ATOM 797 C CA . HIS A 1 99 ? 8.672 -0.495 29.318 1.00 69.25 99 HIS A CA 1
ATOM 798 C C . HIS A 1 99 ? 8.946 -2.006 29.282 1.00 69.25 99 HIS A C 1
ATOM 800 O O . HIS A 1 99 ? 8.227 -2.731 28.590 1.00 69.25 99 HIS A O 1
ATOM 806 N N . TYR A 1 100 ? 9.965 -2.499 29.996 1.00 72.31 100 TYR A N 1
ATOM 807 C CA . TYR A 1 100 ? 10.162 -3.938 30.136 1.00 72.31 100 TYR A CA 1
ATOM 808 C C . TYR A 1 100 ? 9.106 -4.543 31.070 1.00 72.31 100 TYR A C 1
ATOM 810 O O . TYR A 1 100 ? 8.729 -3.916 32.063 1.00 72.31 100 TYR A O 1
ATOM 818 N N . PRO A 1 101 ? 8.620 -5.764 30.780 1.00 69.62 101 PRO A N 1
ATOM 819 C CA . PRO A 1 101 ? 7.871 -6.533 31.766 1.00 69.62 101 PRO A CA 1
ATOM 820 C C . PRO A 1 101 ? 8.685 -6.683 33.066 1.00 69.62 101 PRO A C 1
ATOM 822 O O . PRO A 1 101 ? 9.916 -6.670 33.051 1.00 69.62 101 PRO A O 1
ATOM 825 N N . HIS A 1 102 ? 8.015 -6.805 34.212 1.00 74.75 102 HIS A N 1
ATOM 826 C CA . HIS A 1 102 ? 8.713 -6.959 35.490 1.00 74.75 102 HIS A CA 1
ATOM 827 C C . HIS A 1 102 ? 9.595 -8.216 35.489 1.00 74.75 102 HIS A C 1
ATOM 829 O O . HIS A 1 102 ? 9.127 -9.297 35.137 1.00 74.75 102 HIS A O 1
ATOM 835 N N . GLY A 1 103 ? 10.859 -8.064 35.895 1.00 75.00 103 GLY A N 1
ATOM 836 C CA . GLY A 1 103 ? 11.813 -9.172 35.976 1.00 75.00 103 GLY A CA 1
ATOM 837 C C . GLY A 1 103 ? 12.401 -9.615 34.635 1.00 75.00 103 GLY A C 1
ATOM 838 O O . GLY A 1 103 ? 12.877 -10.738 34.545 1.00 75.00 103 GLY A O 1
ATOM 839 N N . VAL A 1 104 ? 12.370 -8.779 33.591 1.00 77.06 104 VAL A N 1
ATOM 840 C CA . VAL A 1 104 ? 13.087 -9.039 32.331 1.00 77.06 104 VAL A CA 1
ATOM 841 C C . VAL A 1 104 ? 13.889 -7.820 31.875 1.00 77.06 104 VAL A C 1
ATOM 843 O O . VAL A 1 104 ? 13.451 -6.678 32.000 1.00 77.06 104 VAL A O 1
ATOM 846 N N . ALA A 1 105 ? 15.069 -8.069 31.316 1.00 75.56 105 ALA A N 1
ATOM 847 C CA . ALA A 1 105 ? 15.939 -7.090 30.680 1.00 75.56 105 ALA A CA 1
ATOM 848 C C . ALA A 1 105 ? 16.044 -7.376 29.178 1.00 75.56 105 ALA A C 1
ATOM 850 O O . ALA A 1 105 ? 15.935 -8.523 28.752 1.00 75.56 105 ALA A O 1
ATOM 851 N N . PHE A 1 106 ? 16.291 -6.351 28.363 1.00 72.56 106 PHE A N 1
ATOM 852 C CA . PHE A 1 106 ? 16.636 -6.541 26.953 1.00 72.56 106 PHE A CA 1
ATOM 853 C C . PHE A 1 106 ? 18.150 -6.379 26.767 1.00 72.56 106 PHE A C 1
ATOM 855 O O . PHE A 1 106 ? 18.668 -5.268 26.885 1.00 72.56 106 PHE A O 1
ATOM 862 N N . MET A 1 107 ? 18.856 -7.475 26.480 1.00 75.56 107 MET A N 1
ATOM 863 C CA . MET A 1 107 ? 20.296 -7.495 26.171 1.00 75.56 107 MET A CA 1
ATOM 864 C C . MET A 1 107 ? 20.526 -8.278 24.877 1.00 75.56 107 MET A C 1
ATOM 866 O O . MET A 1 107 ? 19.847 -9.268 24.621 1.00 75.56 107 MET A O 1
ATOM 870 N N . ASP A 1 108 ? 21.436 -7.796 24.026 1.00 73.19 108 ASP A N 1
ATOM 871 C CA . ASP A 1 108 ? 21.847 -8.451 22.771 1.00 73.19 108 ASP A CA 1
ATOM 872 C C . ASP A 1 108 ? 20.694 -8.908 21.855 1.00 73.19 108 ASP A C 1
ATOM 874 O O . ASP A 1 108 ? 20.767 -9.913 21.151 1.00 73.19 108 ASP A O 1
ATOM 878 N N . GLY A 1 109 ? 19.603 -8.136 21.841 1.00 70.12 109 GLY A N 1
ATOM 879 C CA . GLY A 1 109 ? 18.441 -8.413 20.995 1.00 70.12 109 GLY A CA 1
ATOM 880 C C . GLY A 1 109 ? 17.423 -9.389 21.592 1.00 70.12 109 GLY A C 1
ATOM 881 O O . GLY A 1 109 ? 16.470 -9.741 20.899 1.00 70.12 109 GLY A O 1
ATOM 882 N N . GLN A 1 110 ? 17.592 -9.816 22.847 1.00 73.62 110 GLN A N 1
ATOM 883 C CA . GLN A 1 110 ? 16.728 -10.797 23.505 1.00 73.62 110 GLN A CA 1
ATOM 884 C C . GLN A 1 110 ? 16.180 -10.277 24.837 1.00 73.62 110 GLN A C 1
ATOM 886 O O . GLN A 1 110 ? 16.850 -9.533 25.551 1.00 73.62 110 GLN A O 1
ATOM 891 N N . TYR A 1 111 ? 14.953 -10.692 25.173 1.00 76.50 111 TYR A N 1
ATOM 892 C CA . TYR A 1 111 ? 14.390 -10.517 26.513 1.00 76.50 111 TYR A CA 1
ATOM 893 C C . TYR A 1 111 ? 14.908 -11.642 27.410 1.00 76.50 111 TYR A C 1
ATOM 895 O O . TYR A 1 111 ? 14.569 -12.805 27.201 1.00 76.50 111 TYR A O 1
ATOM 903 N N . LEU A 1 112 ? 15.727 -11.291 28.393 1.00 77.69 112 LEU A N 1
ATOM 904 C CA . LEU A 1 112 ? 16.286 -12.204 29.382 1.00 77.69 112 LEU A CA 1
ATOM 905 C C . LEU A 1 112 ? 15.579 -11.993 30.722 1.00 77.69 112 LEU A C 1
ATOM 907 O O . LEU A 1 112 ? 15.335 -10.839 31.076 1.00 77.69 112 LEU A O 1
ATOM 911 N N . PRO A 1 113 ? 15.251 -13.054 31.477 1.00 79.12 113 PRO A N 1
ATOM 912 C CA . PRO A 1 113 ? 14.841 -12.893 32.867 1.00 79.12 113 PRO A CA 1
ATOM 913 C C . PRO A 1 113 ? 15.982 -12.247 33.669 1.00 79.12 113 PRO A C 1
ATOM 915 O O . PRO A 1 113 ? 17.146 -12.592 33.462 1.00 79.12 113 PRO A O 1
ATOM 918 N N . MET A 1 114 ? 15.642 -11.282 34.528 1.00 71.62 114 MET A N 1
ATOM 919 C CA . MET A 1 114 ? 16.549 -10.734 35.545 1.00 71.62 114 MET A CA 1
ATOM 920 C C . MET A 1 114 ? 16.668 -11.682 36.733 1.00 71.62 114 MET A C 1
ATOM 922 O O . MET A 1 114 ? 15.637 -12.288 37.105 1.00 71.62 114 MET A O 1
#

pLDDT: mean 88.61, std 10.61, range [61.53, 98.5]

Foldseek 3Di:
DEWEWEFDQFWIWIWDDDPVDPDIDIDIFTLDPVSLVVVLVVVVVVVDAYEYEYEDDDCSCVNSQVSCVVSVHHYYYDDPVVVVVVVVVVVVCVQDPVPDDPQWHDDPNDTDGD

Radius of gyration: 17.82 Å; chains: 1; bounding box: 41×24×49 Å